Protein AF-A0A939DTX2-F1 (afdb_monomer_lite)

Radius of gyration: 27.86 Å; chains: 1; bounding box: 53×30×78 Å

Structure (mmCIF, N/CA/C/O backbone):
data_AF-A0A939DTX2-F1
#
_entry.id   AF-A0A939DTX2-F1
#
loop_
_atom_site.group_PDB
_atom_site.id
_atom_site.type_symbol
_atom_site.label_atom_id
_atom_site.label_alt_id
_atom_site.label_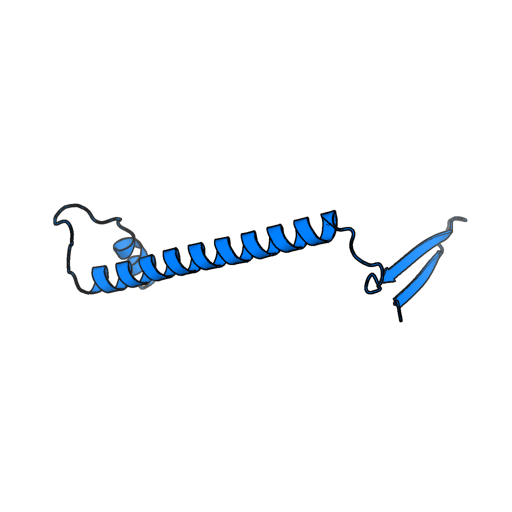comp_id
_atom_site.label_asym_id
_atom_site.label_entity_id
_atom_site.label_seq_id
_atom_site.pdbx_PDB_ins_code
_atom_site.Cartn_x
_atom_site.Cartn_y
_atom_site.Cartn_z
_atom_site.occupancy
_atom_site.B_iso_or_equiv
_atom_site.auth_seq_id
_atom_site.auth_comp_id
_atom_site.auth_asym_id
_atom_site.auth_atom_id
_atom_site.pdbx_PDB_model_num
ATOM 1 N N . HIS A 1 1 ? 7.830 -19.324 -25.420 1.00 55.53 1 HIS A N 1
ATOM 2 C CA . HIS A 1 1 ? 8.227 -18.432 -26.524 1.00 55.53 1 HIS A CA 1
ATOM 3 C C . HIS A 1 1 ? 7.687 -17.036 -26.260 1.00 55.53 1 HIS A C 1
ATOM 5 O O . HIS A 1 1 ? 6.663 -16.935 -25.598 1.00 55.53 1 HIS A O 1
ATOM 11 N N . ALA A 1 2 ? 8.409 -15.987 -26.661 1.00 70.19 2 ALA A N 1
ATOM 12 C CA . ALA A 1 2 ? 7.890 -14.622 -26.612 1.00 70.19 2 ALA A CA 1
ATOM 13 C C . ALA A 1 2 ? 6.873 -14.457 -27.749 1.00 70.19 2 ALA A C 1
ATOM 15 O O . ALA A 1 2 ? 7.123 -14.927 -28.857 1.00 70.19 2 ALA A O 1
ATOM 16 N N . VAL A 1 3 ? 5.724 -13.860 -27.458 1.00 77.50 3 VAL A N 1
ATOM 17 C CA . VAL A 1 3 ? 4.754 -13.429 -28.462 1.00 77.50 3 VAL A CA 1
ATOM 18 C C . VAL A 1 3 ? 5.380 -12.251 -29.201 1.00 77.50 3 VAL A C 1
ATOM 20 O O . VAL A 1 3 ? 5.730 -11.251 -28.577 1.00 77.50 3 VAL A O 1
ATOM 23 N N . ASP A 1 4 ? 5.555 -12.395 -30.510 1.00 82.69 4 ASP A N 1
ATOM 24 C CA . ASP A 1 4 ? 6.049 -11.350 -31.405 1.00 82.69 4 ASP A CA 1
ATOM 25 C C . ASP A 1 4 ? 4.991 -11.126 -32.484 1.00 82.69 4 ASP A C 1
ATOM 27 O O . ASP A 1 4 ? 4.836 -11.937 -33.398 1.00 82.69 4 ASP A O 1
ATOM 31 N N . ILE A 1 5 ? 4.203 -10.064 -32.324 1.00 81.81 5 ILE A N 1
ATOM 32 C CA . ILE A 1 5 ? 3.197 -9.657 -33.303 1.00 81.81 5 ILE A CA 1
ATOM 33 C C . ILE A 1 5 ? 3.743 -8.434 -34.021 1.00 81.81 5 ILE A C 1
ATOM 35 O O . ILE A 1 5 ? 3.943 -7.375 -33.425 1.00 81.81 5 ILE A O 1
ATOM 39 N N . ARG A 1 6 ? 3.965 -8.585 -35.323 1.00 83.31 6 ARG A N 1
ATOM 40 C CA . ARG A 1 6 ? 4.431 -7.512 -36.198 1.00 83.31 6 ARG A CA 1
ATOM 41 C C . ARG A 1 6 ? 3.317 -7.185 -37.171 1.00 83.31 6 ARG A C 1
ATOM 43 O O . ARG A 1 6 ? 2.983 -8.006 -38.020 1.00 83.31 6 ARG A O 1
ATOM 50 N N . THR A 1 7 ? 2.764 -5.988 -37.048 1.00 80.00 7 THR A N 1
ATOM 51 C CA . THR A 1 7 ? 1.713 -5.495 -37.934 1.00 80.00 7 THR A CA 1
ATOM 52 C C . THR A 1 7 ? 2.213 -4.259 -38.654 1.00 80.00 7 THR A C 1
ATOM 54 O O . THR A 1 7 ? 2.701 -3.310 -38.043 1.00 80.00 7 THR A O 1
ATOM 57 N N . THR A 1 8 ? 2.055 -4.248 -39.970 1.00 79.62 8 THR A N 1
ATOM 58 C CA . THR A 1 8 ? 2.258 -3.053 -40.784 1.00 79.62 8 THR A CA 1
ATOM 59 C C . THR A 1 8 ? 0.888 -2.520 -41.165 1.00 79.62 8 THR A C 1
ATOM 61 O O . THR A 1 8 ? 0.146 -3.201 -41.869 1.00 79.62 8 THR A O 1
ATOM 64 N N . LEU A 1 9 ? 0.544 -1.321 -40.697 1.00 78.88 9 LEU A N 1
ATOM 65 C CA . LEU A 1 9 ? -0.704 -0.661 -41.074 1.00 78.88 9 LEU A CA 1
ATOM 66 C C . LEU A 1 9 ? -0.431 0.285 -42.252 1.00 78.88 9 LEU A C 1
ATOM 68 O O . LEU A 1 9 ? 0.265 1.294 -42.079 1.00 78.88 9 LEU A O 1
ATOM 72 N N . PRO A 1 10 ? -0.927 -0.030 -43.463 1.00 74.31 10 PRO A N 1
ATOM 73 C CA . PRO A 1 10 ? -0.941 0.931 -44.552 1.00 74.31 10 PRO A CA 1
ATOM 74 C C . PRO A 1 10 ? -2.025 1.976 -44.274 1.00 74.31 10 PRO A C 1
ATOM 76 O O . PRO A 1 10 ? -3.174 1.627 -44.009 1.00 74.31 10 PRO A O 1
ATOM 79 N N . VAL A 1 11 ? -1.671 3.258 -44.341 1.00 72.38 11 VAL A N 1
ATOM 80 C CA . VAL A 1 11 ? -2.657 4.337 -44.221 1.00 72.38 11 VAL A CA 1
ATOM 81 C C . VAL A 1 11 ? -3.356 4.497 -45.573 1.00 72.38 11 VAL A C 1
ATOM 83 O O . VAL A 1 11 ? -2.671 4.737 -46.574 1.00 72.38 11 VAL A O 1
ATOM 86 N N . PRO A 1 12 ? -4.693 4.366 -45.654 1.00 66.44 12 PRO A N 1
ATOM 87 C CA . PRO A 1 12 ? -5.412 4.626 -46.893 1.00 66.44 12 PRO A CA 1
ATOM 88 C C . PRO A 1 12 ? -5.126 6.060 -47.359 1.00 66.44 12 PRO A C 1
ATOM 90 O O . PRO A 1 12 ? -5.157 6.987 -46.555 1.00 66.44 12 PRO A O 1
ATOM 93 N N . PHE A 1 13 ? -4.840 6.242 -48.651 1.00 70.94 13 PHE A N 1
ATOM 94 C CA . PHE A 1 13 ? -4.582 7.547 -49.287 1.00 70.94 13 PHE A CA 1
ATOM 95 C C . PHE A 1 13 ? -3.267 8.261 -48.915 1.00 70.94 13 PHE A C 1
ATOM 97 O O . PHE A 1 13 ? -3.101 9.438 -49.225 1.00 70.94 13 PHE A O 1
ATOM 104 N N . THR A 1 14 ? -2.288 7.586 -48.304 1.00 69.62 14 THR A N 1
ATOM 105 C CA . THR A 1 14 ? -0.947 8.155 -48.058 1.00 69.62 14 THR A CA 1
ATOM 106 C C . THR A 1 14 ? 0.145 7.103 -48.272 1.00 69.62 14 THR A C 1
ATOM 108 O O . THR A 1 14 ? -0.054 5.917 -48.040 1.00 69.62 14 THR A O 1
ATOM 111 N N . ARG A 1 15 ? 1.338 7.513 -48.732 1.00 76.25 15 ARG A N 1
ATOM 112 C CA . ARG A 1 15 ? 2.458 6.596 -49.057 1.00 76.25 15 ARG A CA 1
ATOM 113 C C . ARG A 1 15 ? 3.189 6.038 -47.821 1.00 76.25 15 ARG A C 1
ATOM 115 O O . ARG A 1 15 ? 4.188 5.336 -47.957 1.00 76.25 15 ARG A O 1
ATOM 122 N N . TRP A 1 16 ? 2.723 6.384 -46.625 1.00 68.38 16 TRP A N 1
ATOM 123 C CA . TRP A 1 16 ? 3.383 6.109 -45.356 1.00 68.38 16 TRP A CA 1
ATOM 124 C C . TRP A 1 16 ? 2.899 4.768 -44.807 1.00 68.38 16 TRP A C 1
ATOM 126 O O . TRP A 1 16 ? 1.711 4.444 -44.856 1.00 68.38 16 TRP A O 1
ATOM 136 N N . ARG A 1 17 ? 3.837 3.973 -44.294 1.00 74.81 17 ARG A N 1
ATOM 137 C CA . ARG A 1 17 ? 3.566 2.670 -43.683 1.00 74.81 17 ARG A CA 1
ATOM 138 C C . ARG A 1 17 ? 4.075 2.706 -42.254 1.00 74.81 17 ARG A C 1
ATOM 140 O O . ARG A 1 17 ? 5.274 2.878 -42.044 1.00 74.81 17 ARG A O 1
ATOM 147 N N . TYR A 1 18 ? 3.174 2.544 -41.295 1.00 77.62 18 TYR A N 1
ATOM 148 C CA . TYR A 1 18 ? 3.541 2.489 -39.885 1.00 77.62 18 TYR A CA 1
ATOM 149 C C . TYR A 1 18 ? 3.752 1.035 -39.471 1.00 77.62 18 TYR A C 1
ATOM 151 O O . TYR A 1 18 ? 2.930 0.165 -39.763 1.00 77.62 18 TYR A O 1
ATOM 159 N N . TYR A 1 19 ? 4.874 0.779 -38.803 1.00 82.75 19 TYR A N 1
ATOM 160 C CA . TYR A 1 19 ? 5.216 -0.528 -38.256 1.00 82.75 19 TYR A CA 1
ATOM 161 C C . TYR A 1 19 ? 4.895 -0.548 -36.766 1.00 82.75 19 TYR A C 1
ATOM 163 O O . TYR A 1 19 ? 5.458 0.225 -35.994 1.00 82.75 19 TYR A O 1
ATOM 171 N N . LEU A 1 20 ? 3.997 -1.445 -36.372 1.00 77.06 20 LEU A N 1
ATOM 172 C CA . LEU A 1 20 ? 3.673 -1.738 -34.985 1.00 77.06 20 LEU A CA 1
ATOM 173 C C . LEU A 1 20 ? 4.268 -3.098 -34.629 1.00 77.06 20 LEU A C 1
ATOM 175 O O . LEU A 1 20 ? 3.987 -4.104 -35.280 1.00 77.06 20 LEU A O 1
ATOM 179 N N . VAL A 1 21 ? 5.109 -3.117 -33.599 1.00 83.12 21 VAL A N 1
ATOM 180 C CA . VAL A 1 21 ? 5.752 -4.332 -33.098 1.00 83.12 21 VAL A CA 1
ATOM 181 C C . VAL A 1 21 ? 5.350 -4.505 -31.642 1.00 83.12 21 VAL A C 1
ATOM 183 O O . VAL A 1 21 ? 5.688 -3.680 -30.795 1.00 83.12 21 VAL A O 1
ATOM 186 N N . PHE A 1 22 ? 4.609 -5.571 -31.362 1.00 81.69 22 PHE A N 1
ATOM 187 C CA . PHE A 1 22 ? 4.198 -5.954 -30.023 1.00 81.69 22 PHE A CA 1
ATOM 188 C C . PHE A 1 22 ? 5.004 -7.175 -29.590 1.00 81.69 22 PHE A C 1
ATOM 190 O O . PHE A 1 22 ? 4.817 -8.280 -30.101 1.00 81.69 22 PHE A O 1
ATOM 197 N N . LEU A 1 23 ? 5.915 -6.952 -28.644 1.00 83.69 23 LEU A N 1
ATOM 198 C CA . LEU A 1 23 ? 6.733 -7.992 -28.034 1.00 83.69 23 LEU A CA 1
ATOM 199 C C . LEU A 1 23 ? 6.223 -8.245 -26.622 1.00 83.69 23 LEU A C 1
ATOM 201 O O . LEU A 1 23 ? 6.298 -7.366 -25.765 1.00 83.69 23 LEU A O 1
ATOM 205 N N . MET A 1 24 ? 5.746 -9.457 -26.361 1.00 76.25 24 MET A N 1
ATOM 206 C CA . MET A 1 24 ? 5.352 -9.884 -25.024 1.00 76.25 24 MET A CA 1
ATOM 207 C C . MET A 1 24 ? 6.073 -11.176 -24.665 1.00 76.25 24 MET A C 1
ATOM 209 O O . MET A 1 24 ? 5.854 -12.235 -25.245 1.00 76.25 24 MET A O 1
ATOM 213 N N . GLY A 1 25 ? 6.963 -11.105 -23.684 1.00 76.94 25 GLY A N 1
ATOM 214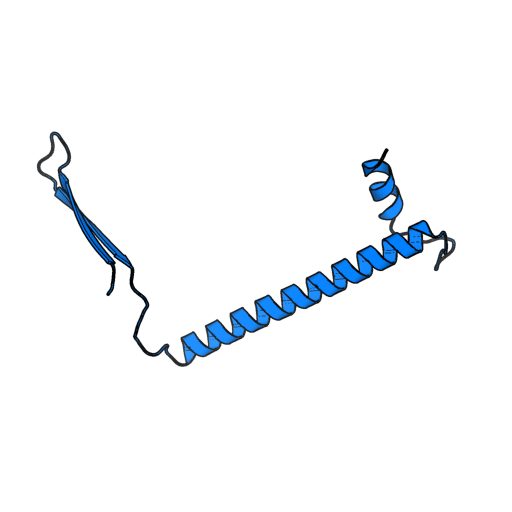 C CA . GLY A 1 25 ? 7.730 -12.254 -23.230 1.00 76.94 25 GLY A CA 1
ATOM 215 C C . GLY A 1 25 ? 8.143 -12.094 -21.779 1.00 76.94 25 GLY A C 1
ATOM 216 O O . GLY A 1 25 ? 8.375 -10.986 -21.303 1.00 76.94 25 GLY A O 1
ATOM 217 N N . LYS A 1 26 ? 8.256 -13.219 -21.068 1.00 71.94 26 LYS A N 1
ATOM 218 C CA . LYS A 1 26 ? 8.863 -13.235 -19.737 1.00 71.94 26 LYS A CA 1
ATOM 219 C C . LYS A 1 26 ? 10.334 -12.852 -19.888 1.00 71.94 26 LYS A C 1
ATOM 221 O O . LYS A 1 26 ? 11.065 -13.542 -20.602 1.00 71.94 26 LYS A O 1
ATOM 226 N N . ASN A 1 27 ? 10.757 -11.773 -19.230 1.00 70.88 27 ASN A N 1
ATOM 227 C CA . ASN A 1 27 ? 12.160 -11.380 -19.195 1.00 70.88 27 ASN A CA 1
ATOM 228 C C . ASN A 1 27 ? 12.965 -12.537 -18.571 1.00 70.88 27 ASN A C 1
ATOM 230 O O . ASN A 1 27 ? 12.729 -12.911 -17.425 1.00 70.88 27 ASN A O 1
ATOM 234 N N . ARG A 1 28 ? 13.829 -13.180 -19.367 1.00 67.81 28 ARG A N 1
ATOM 235 C CA . ARG A 1 28 ? 14.669 -14.319 -18.942 1.00 67.81 28 ARG A CA 1
ATOM 236 C C . ARG A 1 28 ? 16.053 -13.883 -18.463 1.00 67.81 28 ARG A C 1
ATOM 238 O O . ARG A 1 28 ? 16.870 -14.738 -18.143 1.00 67.81 28 ARG A O 1
ATOM 245 N N . ARG A 1 29 ? 16.330 -12.577 -18.463 1.00 69.00 29 ARG A N 1
ATOM 246 C CA . ARG A 1 29 ? 17.554 -12.035 -17.875 1.00 69.00 29 ARG A CA 1
ATOM 247 C C . ARG A 1 29 ? 17.486 -12.219 -16.367 1.00 69.00 29 ARG A C 1
ATOM 249 O O . ARG A 1 29 ? 16.425 -12.021 -15.774 1.00 69.00 29 ARG A O 1
ATOM 256 N N . GLU A 1 30 ? 18.607 -12.592 -15.763 1.00 69.69 30 GLU A N 1
ATOM 257 C CA . GLU A 1 30 ? 18.728 -12.465 -14.319 1.00 69.69 30 GLU A CA 1
ATOM 258 C C . GLU A 1 30 ? 18.533 -10.992 -13.962 1.00 69.69 30 GLU A C 1
ATOM 260 O O . GLU A 1 30 ? 19.172 -10.114 -14.545 1.00 69.69 30 GLU A O 1
ATOM 265 N N . LEU A 1 31 ? 17.573 -10.729 -13.074 1.00 72.12 31 LEU A N 1
ATOM 266 C CA . LEU A 1 31 ? 17.315 -9.390 -12.557 1.00 72.12 31 LEU A CA 1
ATOM 267 C C . LEU A 1 31 ? 18.615 -8.841 -11.975 1.00 72.12 31 LEU A C 1
ATOM 269 O O . LEU A 1 31 ? 19.324 -9.560 -11.262 1.00 72.12 31 LEU A O 1
ATOM 273 N N . SER A 1 32 ? 18.912 -7.573 -12.241 1.00 81.12 32 SER A N 1
ATOM 274 C CA . SER A 1 32 ? 20.019 -6.911 -11.556 1.00 81.12 32 SER A CA 1
ATOM 275 C C . SER A 1 32 ? 19.776 -6.964 -10.046 1.00 81.12 32 SER A C 1
ATOM 277 O O . SER A 1 32 ? 18.631 -6.889 -9.596 1.00 81.12 32 SER A O 1
ATOM 279 N N . GLU A 1 33 ? 20.835 -7.035 -9.241 1.00 80.69 33 GLU A N 1
ATOM 280 C CA . GLU A 1 33 ? 20.725 -7.022 -7.774 1.00 80.69 33 GLU A CA 1
ATOM 281 C C . GLU A 1 33 ? 19.887 -5.833 -7.264 1.00 80.69 33 GLU A C 1
ATOM 283 O O . GLU A 1 33 ? 19.122 -5.961 -6.310 1.00 80.69 33 GLU A O 1
ATOM 288 N N . ARG A 1 34 ? 19.930 -4.694 -7.973 1.00 84.56 34 ARG A N 1
ATOM 289 C CA . ARG A 1 34 ? 19.072 -3.530 -7.695 1.00 84.56 34 ARG A CA 1
ATOM 290 C C . ARG A 1 34 ? 17.593 -3.794 -7.977 1.00 84.56 34 ARG A C 1
ATOM 292 O O . ARG A 1 34 ? 16.749 -3.409 -7.179 1.00 84.56 34 ARG A O 1
ATOM 299 N N . GLU A 1 35 ? 17.268 -4.446 -9.090 1.00 85.75 35 GLU A N 1
ATOM 300 C CA . GLU A 1 35 ? 15.883 -4.774 -9.452 1.00 85.75 35 GLU A CA 1
ATOM 301 C C . GLU A 1 35 ? 15.292 -5.804 -8.483 1.00 85.75 35 GLU A C 1
ATOM 303 O O . GLU A 1 35 ? 14.140 -5.665 -8.069 1.00 85.75 35 GLU A O 1
ATOM 308 N N . LYS A 1 36 ? 16.094 -6.789 -8.052 1.00 86.94 36 LYS A N 1
ATOM 309 C CA . LYS A 1 36 ? 15.707 -7.741 -6.999 1.00 86.94 36 LYS A CA 1
ATOM 310 C C . LYS A 1 36 ? 15.424 -7.021 -5.680 1.00 86.94 36 LYS A C 1
ATOM 312 O O . LYS A 1 36 ? 14.378 -7.255 -5.079 1.00 86.94 36 LYS A O 1
ATOM 317 N N . ALA A 1 37 ? 16.308 -6.113 -5.261 1.00 89.94 37 ALA A N 1
ATOM 318 C CA . ALA A 1 37 ? 16.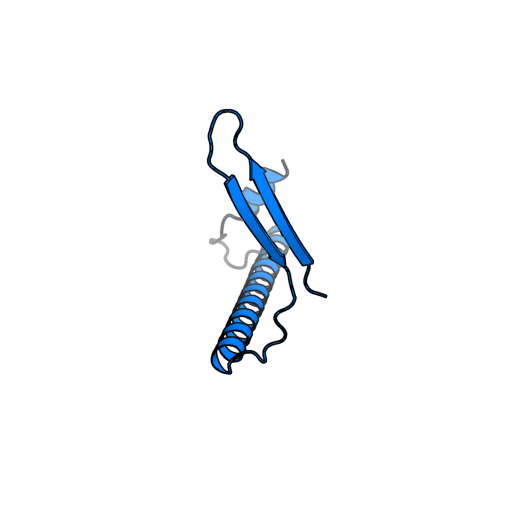130 -5.338 -4.035 1.00 89.94 37 ALA A CA 1
ATOM 319 C C . ALA A 1 37 ? 14.877 -4.449 -4.085 1.00 89.94 37 ALA A C 1
ATOM 321 O O . ALA A 1 37 ? 14.089 -4.449 -3.142 1.00 89.94 37 ALA A O 1
ATOM 322 N N . VAL A 1 38 ? 14.643 -3.744 -5.197 1.00 93.00 38 VAL A N 1
ATOM 323 C CA . VAL A 1 38 ? 13.441 -2.911 -5.382 1.00 93.00 38 VAL A CA 1
ATOM 324 C C . VAL A 1 38 ? 12.174 -3.766 -5.384 1.00 93.00 38 VAL A C 1
ATOM 326 O O . VAL A 1 38 ? 11.195 -3.403 -4.738 1.00 93.00 38 VAL A O 1
ATOM 329 N N . SER A 1 39 ? 12.188 -4.920 -6.054 1.00 90.25 39 SER A N 1
ATOM 330 C CA . SER A 1 39 ? 11.050 -5.845 -6.062 1.00 90.25 39 SER A CA 1
ATOM 331 C C . SER A 1 39 ? 10.749 -6.402 -4.666 1.00 90.25 39 SER A C 1
ATOM 333 O O . SER A 1 39 ? 9.583 -6.455 -4.264 1.00 90.25 39 SER A O 1
ATOM 335 N N . ALA A 1 40 ? 11.783 -6.757 -3.898 1.00 92.19 40 ALA A N 1
ATOM 336 C CA . ALA A 1 40 ? 11.639 -7.218 -2.521 1.00 92.19 40 ALA A CA 1
ATOM 337 C C . ALA A 1 40 ? 11.096 -6.111 -1.603 1.00 92.19 40 ALA A C 1
ATOM 339 O O . ALA A 1 40 ? 10.156 -6.354 -0.849 1.00 92.19 40 ALA A O 1
ATOM 340 N N . LEU A 1 41 ? 11.623 -4.887 -1.714 1.00 95.81 41 LEU A N 1
ATOM 341 C CA . LEU A 1 41 ? 11.147 -3.723 -0.959 1.00 95.81 41 LEU A CA 1
ATOM 342 C C . LEU A 1 41 ? 9.691 -3.387 -1.283 1.00 95.81 41 LEU A C 1
ATOM 344 O O . LEU A 1 41 ? 8.898 -3.183 -0.369 1.00 95.81 41 LEU A O 1
ATOM 348 N N . ALA A 1 42 ? 9.320 -3.372 -2.565 1.00 95.94 42 ALA A N 1
ATOM 349 C CA . ALA A 1 42 ? 7.945 -3.118 -2.983 1.00 95.94 42 ALA A CA 1
ATOM 350 C C . ALA A 1 42 ? 6.991 -4.195 -2.446 1.00 95.94 42 ALA A C 1
ATOM 352 O O . ALA A 1 42 ? 5.925 -3.874 -1.924 1.00 95.94 42 ALA A O 1
ATOM 353 N N . SER A 1 43 ? 7.395 -5.466 -2.508 1.00 94.81 43 SER A N 1
ATOM 354 C CA . SER A 1 43 ? 6.600 -6.578 -1.975 1.00 94.81 43 SER A CA 1
ATOM 355 C C . SER A 1 43 ? 6.440 -6.482 -0.455 1.00 94.81 43 SER A C 1
ATOM 357 O O . SER A 1 43 ? 5.335 -6.649 0.059 1.00 94.81 43 SER A O 1
ATOM 359 N N . ALA A 1 44 ? 7.515 -6.156 0.267 1.00 96.69 44 ALA A N 1
ATOM 360 C CA . ALA A 1 44 ? 7.478 -5.953 1.712 1.00 96.69 44 ALA A CA 1
ATOM 361 C C . ALA A 1 44 ? 6.593 -4.760 2.104 1.00 96.69 44 ALA A C 1
ATOM 363 O O . ALA A 1 44 ? 5.821 -4.864 3.055 1.00 96.69 44 ALA A O 1
ATOM 364 N N . ALA A 1 45 ? 6.660 -3.655 1.355 1.00 97.44 45 ALA A N 1
ATOM 365 C CA . ALA A 1 45 ? 5.828 -2.474 1.573 1.00 97.44 45 ALA A CA 1
ATOM 366 C C . ALA A 1 45 ? 4.338 -2.751 1.311 1.00 97.44 45 ALA A C 1
ATOM 368 O O . ALA A 1 45 ? 3.482 -2.304 2.069 1.00 97.44 45 ALA A O 1
ATOM 369 N N . LEU A 1 46 ? 4.015 -3.516 0.265 1.00 97.69 46 LEU A N 1
ATOM 370 C CA . LEU A 1 46 ? 2.636 -3.923 -0.009 1.00 97.69 46 LEU A CA 1
ATOM 371 C C . LEU A 1 46 ? 2.098 -4.849 1.083 1.00 97.69 46 LEU A C 1
ATOM 373 O O . LEU A 1 46 ? 0.973 -4.662 1.545 1.00 97.69 46 LEU A O 1
ATOM 377 N N . LEU A 1 47 ? 2.903 -5.817 1.527 1.00 97.75 47 LEU A N 1
ATOM 378 C CA . LEU A 1 47 ? 2.510 -6.731 2.594 1.00 97.75 47 LEU A CA 1
ATOM 379 C C . LEU A 1 47 ? 2.315 -5.993 3.924 1.00 97.75 47 LEU A C 1
ATOM 381 O O . LEU A 1 47 ? 1.332 -6.237 4.619 1.00 97.75 47 LEU A O 1
ATOM 385 N N . SER A 1 48 ? 3.214 -5.070 4.273 1.00 97.56 48 SER A N 1
ATOM 386 C CA . SER A 1 48 ? 3.087 -4.286 5.502 1.00 97.56 48 SER A CA 1
ATOM 387 C C . SER A 1 48 ? 1.863 -3.371 5.464 1.00 97.56 48 SER A C 1
ATOM 389 O O . SER A 1 48 ? 1.098 -3.348 6.428 1.00 97.56 48 SER A O 1
ATOM 391 N N . ALA A 1 49 ? 1.614 -2.692 4.340 1.00 97.62 49 ALA A N 1
ATOM 392 C CA . ALA A 1 49 ? 0.415 -1.880 4.148 1.00 97.62 49 ALA A CA 1
ATOM 393 C C . ALA A 1 49 ? -0.864 -2.722 4.264 1.00 97.62 49 ALA A C 1
ATOM 395 O O . ALA A 1 49 ? -1.817 -2.304 4.921 1.00 97.62 49 ALA A O 1
ATOM 396 N N . PHE A 1 50 ? -0.867 -3.928 3.691 1.00 97.88 50 PHE A N 1
ATOM 397 C CA . PHE A 1 50 ? -1.988 -4.859 3.800 1.00 97.88 50 PHE A CA 1
ATOM 398 C C . PHE A 1 50 ? -2.243 -5.284 5.251 1.00 97.88 50 PHE A C 1
ATOM 400 O O . PHE A 1 50 ? -3.383 -5.240 5.707 1.00 97.88 50 PHE A O 1
ATOM 407 N N . ILE A 1 51 ? -1.195 -5.620 6.011 1.00 97.94 51 ILE A N 1
ATOM 408 C CA . ILE A 1 51 ? -1.326 -5.980 7.431 1.00 97.94 51 ILE A CA 1
ATOM 409 C C . ILE A 1 51 ? -1.887 -4.807 8.240 1.00 97.94 51 ILE A C 1
ATOM 411 O O . ILE A 1 51 ? -2.831 -4.996 9.004 1.00 97.94 51 ILE A O 1
ATOM 415 N N . VAL A 1 52 ? -1.350 -3.596 8.059 1.00 97.56 52 VAL A N 1
ATOM 416 C CA . VAL A 1 52 ? -1.846 -2.394 8.751 1.00 97.56 52 VAL A CA 1
ATOM 417 C C . VAL A 1 52 ? -3.315 -2.151 8.420 1.00 97.56 52 VAL A C 1
ATOM 419 O O . VAL A 1 52 ? -4.116 -1.915 9.323 1.00 97.56 52 VAL A O 1
ATOM 422 N N . PHE A 1 53 ? -3.689 -2.269 7.147 1.00 97.19 53 PHE A N 1
ATOM 423 C CA . PHE A 1 53 ? -5.076 -2.149 6.719 1.00 97.19 53 PHE A CA 1
ATOM 424 C C . PHE A 1 53 ? -5.974 -3.192 7.397 1.00 97.19 53 PHE A C 1
ATOM 426 O O . PHE A 1 53 ? -7.001 -2.826 7.966 1.00 97.19 53 PHE A O 1
ATOM 433 N N . CYS A 1 54 ? -5.574 -4.467 7.419 1.00 97.69 54 CYS A N 1
ATOM 434 C CA . CYS A 1 54 ? -6.319 -5.527 8.098 1.00 97.69 54 CYS A CA 1
ATOM 435 C C . CYS A 1 54 ? -6.469 -5.270 9.601 1.00 97.69 54 CYS A C 1
ATOM 437 O O . CYS A 1 54 ? -7.549 -5.488 10.147 1.00 97.69 54 CYS A O 1
ATOM 439 N N . VAL A 1 55 ? -5.419 -4.785 10.270 1.00 96.38 55 VAL A N 1
ATOM 440 C CA . VAL A 1 55 ? -5.467 -4.439 11.698 1.00 96.38 55 VAL A CA 1
ATOM 441 C C . VAL A 1 55 ? -6.437 -3.286 11.942 1.00 96.38 55 VAL A C 1
ATOM 443 O O . VAL A 1 55 ? -7.285 -3.389 12.823 1.00 96.38 55 VAL A O 1
ATOM 446 N N . LEU A 1 56 ? -6.363 -2.213 11.151 1.00 94.06 56 LEU A N 1
ATOM 447 C CA . LEU A 1 56 ? -7.272 -1.070 11.274 1.00 94.06 56 LEU A CA 1
ATOM 448 C C . LEU A 1 56 ? -8.728 -1.474 11.032 1.00 94.06 56 LEU A C 1
ATOM 450 O O . LEU A 1 56 ? -9.609 -1.082 11.796 1.00 94.06 56 LEU A O 1
ATOM 454 N N . LEU A 1 57 ? -8.979 -2.292 10.010 1.00 93.50 57 LEU A N 1
ATOM 455 C CA . LEU A 1 57 ? -10.313 -2.799 9.697 1.00 93.50 57 LEU A CA 1
ATOM 456 C C . LEU A 1 57 ? -10.822 -3.714 10.822 1.00 93.50 57 LEU A C 1
ATOM 458 O O . LEU A 1 57 ? -11.951 -3.559 11.279 1.00 93.50 57 LEU A O 1
ATOM 462 N N . GLY A 1 58 ? -9.973 -4.605 11.338 1.00 92.56 58 GLY A N 1
ATOM 463 C CA . GLY A 1 58 ? -10.292 -5.454 12.485 1.00 92.56 58 GLY A CA 1
ATOM 464 C C . GLY A 1 58 ? -10.637 -4.643 13.736 1.00 92.56 58 GLY A C 1
ATOM 465 O O . GLY A 1 58 ? -11.655 -4.905 14.374 1.00 92.56 58 GLY A O 1
ATOM 466 N N . LEU A 1 59 ? -9.848 -3.611 14.052 1.00 89.88 59 LEU A N 1
ATOM 467 C CA . LEU A 1 59 ? -10.132 -2.689 15.155 1.00 89.88 59 LEU A CA 1
ATOM 468 C C . LEU A 1 59 ? -11.442 -1.927 14.942 1.00 89.88 59 LEU A C 1
ATOM 470 O O . LEU A 1 59 ? -12.202 -1.761 15.893 1.00 89.88 59 LEU A O 1
ATOM 474 N N . LEU A 1 60 ? -11.734 -1.501 13.713 1.00 86.81 60 LEU A N 1
ATOM 475 C CA . LEU A 1 60 ? -12.990 -0.836 13.374 1.00 86.81 60 LEU A CA 1
ATOM 476 C C . LEU A 1 60 ? -14.187 -1.773 13.575 1.00 86.81 60 LEU A C 1
ATOM 478 O O . LEU A 1 60 ? -15.173 -1.373 14.187 1.00 86.81 60 LEU A O 1
ATOM 482 N N . VAL A 1 61 ? -14.098 -3.028 13.130 1.00 86.94 61 VAL A N 1
ATOM 483 C CA . VAL A 1 61 ? -15.158 -4.029 13.337 1.00 86.94 61 VAL A CA 1
ATOM 484 C C . VAL A 1 61 ? -15.359 -4.308 14.824 1.00 86.94 61 VAL A C 1
ATOM 486 O O . VAL A 1 61 ? -16.491 -4.270 15.306 1.00 86.94 61 VAL A O 1
ATOM 489 N N . LEU A 1 62 ? -14.275 -4.526 15.573 1.00 85.62 62 LEU A N 1
ATOM 490 C CA . LEU A 1 62 ? -14.341 -4.708 17.025 1.00 85.62 62 LEU A CA 1
ATOM 491 C C . LEU A 1 62 ? -14.954 -3.485 17.717 1.00 85.62 62 LEU A C 1
ATOM 493 O O . LEU A 1 62 ? -15.779 -3.643 18.617 1.00 85.62 62 LEU A O 1
ATOM 497 N N . TYR A 1 63 ? -14.610 -2.274 17.272 1.00 8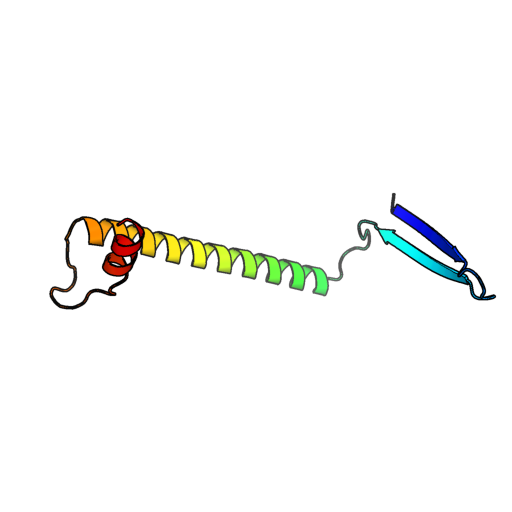3.56 63 TYR A N 1
ATOM 498 C CA . TYR A 1 63 ? -15.207 -1.035 17.761 1.00 83.56 63 TYR A CA 1
ATOM 499 C C . TYR A 1 63 ? -16.714 -0.979 17.486 1.00 83.56 63 TYR A C 1
ATOM 501 O O . TYR A 1 63 ? -17.475 -0.649 18.396 1.00 83.56 63 TYR A O 1
ATOM 509 N N . LEU A 1 64 ? -17.162 -1.331 16.277 1.00 78.75 64 LEU A N 1
ATOM 510 C CA . LEU A 1 64 ? -18.585 -1.346 15.926 1.00 78.75 64 LEU A CA 1
ATOM 511 C C . LEU A 1 64 ? -19.360 -2.375 16.755 1.00 78.75 64 LEU A C 1
ATOM 513 O O . LEU A 1 64 ? -20.397 -2.026 17.313 1.00 78.75 64 LEU A O 1
ATOM 517 N N . ILE A 1 65 ? -18.840 -3.599 16.914 1.00 78.94 65 ILE A N 1
ATOM 518 C CA . ILE A 1 65 ? -19.455 -4.636 17.764 1.00 78.94 65 ILE A CA 1
ATOM 519 C C . ILE A 1 65 ? -19.568 -4.137 19.206 1.00 78.94 65 ILE A C 1
ATOM 521 O O . ILE A 1 65 ? -20.635 -4.192 19.815 1.00 78.94 65 ILE A O 1
ATOM 525 N N . LYS A 1 66 ? -18.479 -3.589 19.746 1.00 76.12 66 LYS A N 1
ATOM 526 C CA . LYS A 1 66 ? -18.451 -3.023 21.096 1.00 76.12 66 LYS A CA 1
ATOM 527 C C . LYS A 1 66 ? -19.446 -1.867 21.249 1.00 76.12 66 LYS A C 1
ATOM 529 O O . LYS A 1 66 ? -20.132 -1.785 22.264 1.00 76.12 66 LYS A O 1
ATOM 534 N N . SER A 1 67 ? -19.556 -0.994 20.248 1.00 71.12 67 SER A N 1
ATOM 535 C CA . SER A 1 67 ? -20.503 0.126 20.237 1.00 71.12 67 SER A CA 1
ATOM 536 C C . SER A 1 67 ? -21.960 -0.333 20.095 1.00 71.12 67 SER A C 1
ATOM 538 O O . SER A 1 67 ? -22.854 0.321 20.629 1.00 71.12 67 SER A O 1
ATOM 540 N N . ALA A 1 68 ? -22.212 -1.453 19.413 1.00 69.50 68 ALA A N 1
ATOM 541 C CA . ALA A 1 68 ? -23.533 -2.070 19.318 1.00 69.50 68 ALA A CA 1
ATOM 542 C C . ALA A 1 68 ? -23.985 -2.676 20.657 1.00 69.50 68 ALA A C 1
ATOM 544 O O . ALA A 1 68 ? -25.163 -2.604 20.992 1.00 69.50 68 ALA A O 1
ATOM 545 N N . LEU A 1 69 ? -23.043 -3.204 21.450 1.00 70.06 69 LEU A N 1
ATOM 546 C CA . LEU A 1 69 ? -23.293 -3.768 22.784 1.00 70.06 69 LEU A CA 1
ATOM 547 C C . LEU A 1 69 ? -23.543 -2.706 23.873 1.00 70.06 69 LEU A C 1
ATOM 549 O O . LEU A 1 69 ? -23.795 -3.060 25.020 1.00 70.06 69 LEU A O 1
ATOM 553 N N . GLY A 1 70 ? -23.460 -1.412 23.544 1.00 65.00 70 GLY A N 1
ATOM 554 C CA . GLY A 1 70 ? -23.760 -0.318 24.477 1.00 65.00 70 GLY A CA 1
ATOM 555 C C . GLY A 1 70 ? -22.725 -0.106 25.590 1.00 65.00 70 GLY A C 1
ATOM 556 O O . GLY A 1 70 ? -22.931 0.730 26.464 1.00 65.00 70 GLY A O 1
ATOM 557 N N . ILE A 1 71 ? -21.597 -0.823 25.564 1.00 62.31 71 ILE A N 1
ATOM 558 C CA . ILE A 1 71 ? -20.504 -0.662 26.530 1.00 62.31 71 ILE A CA 1
ATOM 559 C C . ILE A 1 71 ? -19.717 0.597 26.140 1.00 62.31 71 ILE A C 1
ATOM 561 O O . ILE A 1 71 ? -18.877 0.562 25.238 1.00 62.31 71 ILE A O 1
ATOM 565 N N . ASN A 1 72 ? -19.971 1.735 26.787 1.00 57.91 72 ASN A N 1
ATOM 566 C CA . ASN A 1 72 ? -19.161 2.946 26.621 1.00 57.91 72 ASN A CA 1
ATOM 567 C C . ASN A 1 72 ? -17.853 2.801 27.419 1.00 57.91 72 ASN A C 1
ATOM 569 O O . ASN A 1 72 ? -17.867 2.415 28.577 1.00 57.91 72 ASN A O 1
ATOM 573 N N . LEU A 1 73 ? -16.701 3.045 26.774 1.00 55.62 73 LEU A N 1
ATOM 574 C CA . LEU A 1 73 ? -15.387 3.023 27.457 1.00 55.62 73 LEU A CA 1
ATOM 575 C C . LEU A 1 73 ? -15.066 4.409 28.045 1.00 55.62 73 LEU A C 1
ATOM 577 O O . LEU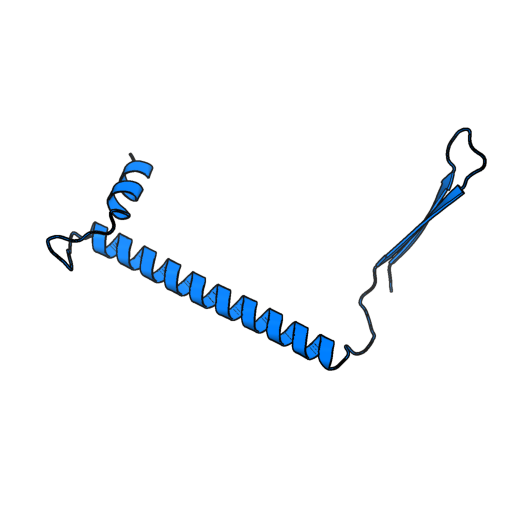 A 1 73 ? -14.254 4.533 28.950 1.00 55.62 73 LEU A O 1
ATOM 581 N N . PHE A 1 74 ? -15.736 5.437 27.522 1.00 55.09 74 PHE A N 1
ATOM 582 C CA . PHE A 1 74 ? -15.746 6.806 28.005 1.00 55.09 74 PHE A CA 1
ATOM 583 C C . PHE A 1 74 ? -17.196 7.278 27.952 1.00 55.09 74 PHE A C 1
ATOM 585 O O . PHE A 1 74 ? -17.789 7.286 26.874 1.00 55.09 74 PHE A O 1
ATOM 592 N N . ASP A 1 75 ? -17.765 7.669 29.090 1.00 54.81 75 ASP A N 1
ATOM 593 C CA . ASP A 1 75 ? -19.177 8.068 29.187 1.00 54.81 75 ASP A CA 1
ATOM 594 C C . ASP A 1 75 ? -19.529 9.308 28.346 1.00 54.81 75 ASP A C 1
ATOM 596 O O . ASP A 1 75 ? -20.692 9.532 28.038 1.00 54.81 75 ASP A O 1
ATOM 600 N N . ASN A 1 76 ? -18.528 10.088 27.920 1.00 54.50 76 ASN A N 1
ATOM 601 C CA . ASN A 1 76 ? -18.716 11.354 27.202 1.00 54.50 76 ASN A CA 1
ATOM 602 C C . ASN A 1 76 ? -17.943 11.459 25.874 1.00 54.50 76 ASN A C 1
ATOM 604 O O . ASN A 1 76 ? -17.871 12.546 25.303 1.00 54.50 76 ASN A O 1
ATOM 608 N N . PHE A 1 77 ? -17.343 10.375 25.365 1.00 55.31 77 PHE A N 1
ATOM 609 C CA . PHE A 1 77 ? -16.600 10.433 24.100 1.00 55.31 77 PHE A CA 1
ATOM 610 C C . PHE A 1 77 ? -16.876 9.212 23.222 1.00 55.31 77 PHE A C 1
ATOM 612 O O . PHE A 1 77 ? -16.394 8.106 23.474 1.00 55.31 77 PHE A O 1
ATOM 619 N N . SER A 1 78 ? -17.650 9.429 22.159 1.00 59.81 78 SER A N 1
ATOM 620 C CA . SER A 1 78 ? -17.860 8.455 21.090 1.00 59.81 78 SER A CA 1
ATOM 621 C C . SER A 1 78 ? -17.416 9.072 19.765 1.00 59.81 78 SER A C 1
ATOM 623 O O . SER A 1 78 ? -17.673 10.242 19.504 1.00 59.81 78 SER A O 1
ATOM 625 N N . LEU A 1 79 ? -16.742 8.290 18.920 1.00 62.97 79 LEU A N 1
ATOM 626 C CA . LEU A 1 79 ? -16.226 8.735 17.620 1.00 62.97 79 LEU A CA 1
ATOM 627 C C . LEU A 1 79 ? -17.339 9.023 16.587 1.00 62.97 79 LEU A C 1
ATOM 629 O O . LEU A 1 79 ? -17.030 9.378 15.457 1.00 62.97 79 LEU A O 1
ATOM 633 N N . GLY A 1 80 ? -18.623 8.820 16.916 1.00 67.00 80 GLY A N 1
ATOM 634 C CA . GLY A 1 80 ? -19.758 9.051 16.004 1.00 67.00 80 GLY A CA 1
ATOM 635 C C . GLY A 1 80 ? -19.873 8.069 14.824 1.00 67.00 80 GLY A C 1
ATOM 636 O O . GLY A 1 80 ? -20.857 8.090 14.089 1.00 67.00 80 GLY A O 1
ATOM 637 N N . ILE A 1 81 ? -18.915 7.153 14.656 1.00 70.81 81 ILE A N 1
ATOM 638 C CA . ILE A 1 81 ? -18.884 6.186 13.544 1.00 70.81 81 ILE A CA 1
ATOM 639 C C . ILE A 1 81 ? -20.097 5.239 13.598 1.00 70.81 81 ILE A C 1
ATOM 641 O O . ILE A 1 81 ? -20.674 4.910 12.569 1.00 70.81 81 ILE A O 1
ATOM 645 N N . TRP A 1 82 ? -20.535 4.834 14.795 1.00 69.56 82 TRP A N 1
ATOM 646 C CA . TRP A 1 82 ? -21.700 3.954 14.963 1.00 69.56 82 TRP A CA 1
ATOM 647 C C . TRP A 1 82 ? -23.032 4.629 14.616 1.00 69.56 82 TRP A C 1
ATOM 649 O O . TRP A 1 82 ? -23.923 3.975 14.081 1.00 69.56 82 TRP A O 1
ATOM 659 N N . SER A 1 83 ? -23.190 5.926 14.902 1.00 67.88 83 SER A N 1
ATOM 660 C CA . SER A 1 83 ? -24.402 6.658 14.514 1.00 67.88 83 SER A CA 1
ATOM 661 C C . SER A 1 83 ? -24.510 6.804 13.001 1.00 67.88 83 SER A C 1
ATOM 663 O O . SER A 1 83 ? -25.589 6.586 12.463 1.00 67.88 83 SER A O 1
ATOM 665 N N . GLU A 1 84 ? -23.404 7.102 12.313 1.00 73.19 84 GLU A N 1
ATOM 666 C CA . GLU A 1 84 ? -23.385 7.146 10.845 1.00 73.19 84 GLU A CA 1
ATOM 667 C C . GLU A 1 84 ? -23.578 5.754 10.232 1.00 73.19 84 GLU A C 1
ATOM 669 O O . GLU A 1 84 ? -24.323 5.605 9.271 1.00 73.19 84 GLU A O 1
ATOM 674 N N . PHE A 1 85 ? -22.998 4.710 10.831 1.00 74.44 85 PHE A N 1
ATOM 675 C CA . PHE A 1 85 ? -23.247 3.334 10.405 1.00 74.44 85 PHE A CA 1
ATOM 676 C C . PHE A 1 85 ? -24.728 2.962 10.523 1.00 74.44 85 PHE A C 1
ATOM 678 O O . PHE A 1 85 ? -25.290 2.436 9.572 1.00 74.44 85 PHE A O 1
ATOM 685 N N . LYS A 1 86 ? -25.390 3.269 11.647 1.00 71.00 86 LYS A N 1
ATOM 686 C CA . LYS A 1 86 ? -26.823 2.973 11.813 1.00 71.00 86 LYS A CA 1
ATOM 687 C C . LYS A 1 86 ? -27.705 3.697 10.795 1.00 71.00 86 LYS A C 1
ATOM 689 O O . LYS A 1 86 ? -28.609 3.064 10.269 1.00 71.00 86 LYS A O 1
ATOM 694 N N . LYS A 1 87 ? -27.397 4.954 10.448 1.00 77.31 87 LYS A N 1
ATOM 695 C CA . LYS A 1 87 ? -28.109 5.697 9.389 1.00 77.31 87 LYS A CA 1
ATOM 696 C C . LYS A 1 87 ? -28.020 5.042 8.007 1.00 77.31 87 LYS A C 1
ATOM 698 O O . LYS A 1 87 ? -28.868 5.308 7.172 1.00 77.31 87 LYS A O 1
ATOM 703 N N . LEU A 1 88 ? -26.992 4.233 7.735 1.00 78.19 88 LEU A N 1
ATOM 704 C CA . LEU A 1 88 ? -26.870 3.510 6.462 1.00 78.19 88 LEU A CA 1
ATOM 705 C C . LEU A 1 88 ? -27.768 2.264 6.388 1.00 78.19 88 LEU A C 1
ATOM 707 O O . LEU A 1 88 ? -27.940 1.725 5.297 1.00 78.19 88 LEU A O 1
ATOM 711 N N . PHE A 1 89 ? -28.290 1.783 7.523 1.00 72.31 89 PHE A N 1
ATOM 712 C CA . PHE A 1 89 ? -29.143 0.590 7.614 1.00 72.31 89 PHE A CA 1
ATOM 713 C C . PHE A 1 89 ? -30.617 0.908 7.944 1.00 72.31 89 PHE A C 1
ATOM 715 O O . PHE A 1 89 ? -31.407 -0.027 8.074 1.00 72.31 89 PHE A O 1
ATOM 722 N N . GLU A 1 90 ? -30.973 2.190 8.078 1.00 55.16 90 GLU A N 1
ATOM 723 C CA . GLU A 1 90 ? -32.348 2.723 8.182 1.00 55.16 90 GLU A CA 1
ATOM 724 C C . GLU A 1 90 ? -32.842 3.202 6.810 1.00 55.16 90 GLU A C 1
ATOM 726 O O . GLU A 1 90 ? -34.025 2.945 6.491 1.00 55.16 90 GLU A O 1
#

Sequence (90 aa):
HAVDIRTTLPVPFTRWRYYLVFLMGKNRRELSEREKAVSALASAALLSAFIVFCVLLGLLVLYLIKSALGINLFDNFSLGIWSEFKKLFE

Secondary structure (DSSP, 8-state):
--EEEEEEEEPTTSS-EEEEEEEE----SPPPHHHHHHHHHHHHHHHHHHHHHHHHHHHHHHHHHHHHTT--SSTT---SHHHHHHHT--

Organism: NCBI:txid751969

pLDDT: mean 78.68, std 12.53, range [54.5, 97.94]

Foldseek 3Di:
DWDWDWDWDDDPPDPDIDIDIDTGDDPPDDDDPVRVVVVVVVVVVVVVVVVVVVVVVVVVVVLLVCVVVVDDPDPPDDPCPNVVVVVVVD

=== Feature glossary ===
The features interleaved in this record are:

— What the protein is —

Sequence gives the chain of amino acids in standard one-letter code (A=alanine, C=cysteine, …, Y=tyrosine), read N→C. It is the only feature that is directly encoded by the gene; all structural features are derived from the folded form of this sequence.

Database cross-references. InterPro integrates a dozen domain/family signature databases into unified entries with residue-range hits. GO terms attach function/process/location labels with evidence codes. CATH codes position the fold in a four-level structural taxonomy. Organism is the NCBI-taxonomy species name.

— Where its atoms are —

Atomic coordinates in PDBx/mmCIF format — the same representation the Protein Data Bank distributes. Each line of the _atom_site loop places one backbone atom in Cartesian space (units: ångströms, origin: arbitrary).

The six renders are orthographic views along the three Cartesian axes in both directions. Representation (cartoon, sticks, or surface) and color scheme (sequence-rainbow or by-chain) vary across proteins so the training set covers all the common visualization conventions.

— Local backbone conformation —

Eight-state secondary structure (DSSP): H is the canonical α-helix, G the tighter 3₁₀-helix, I the wider π-helix; E/B are β-structure, T and S are turns and bends, and '-' is everything else. DSSP derives these from the pattern of main-chain N–H···O=C hydrogen bonds, not from the sequence.

P-SEA three-state annotation labels each residue as helix, strand, or coil based purely on the geometry of the Cα trace. It serves as a fallback when the full backbone (and thus DSSP) is unavailable.

The φ/ψ torsion pair specifies the backbone conformation at each residue. φ rotates about the N–Cα bond, ψ about the Cα–C bond. Steric clashes forbid most of the (φ, ψ) plane — the allowed regions (α-helix basin, β-sheet basin, left-handed helix) are the Ramachandran-allowed regions.

— Global shape and packing —

The geometric summary reports three shape descriptors. Rg (radius of gyration) measures how spread out the Cα atoms are about their centre of mass; compact globular proteins have small Rg, elongated or unfolded ones large. Cα contacts (<8 Å, |i−j|>4) count long-range residue pairs in spatial proximity — high for tightly packed folds, near zero for rods or random coil. The bounding-box extents give the protein's footprint along x, y, z in Å.

Solvent-accessible surface area (SASA) is the area in Å² traced out by the centre of a 1.4 Å probe sphere (a water molecule) rolled over the protein's van der Waals surface (Shrake–Rupley / Lee–Richards construction). Buried residues have near-zero SASA; fully exposed residues can exceed 200 Å². The total SASA scales roughly with the number of surface residues.

The contact map is a binary N×N matrix image: pixel (i, j) is dark where Cα_i and Cα_j are within 8 Å and |i−j|>4. Because the |i−j|>4 filter removes local helical contacts, off-diagonal stripes parallel to the main diagonal indicate parallel β-sheets; stripes perpendicular to it indicate antiparallel β-sheets. The Ramachandran plot scatters every residue's (φ, ψ) pair against the sterically allowed regions. The PAE heatmap renders the predicted-aligned-error matrix.

— Structural neighborhood —

3Di is Foldseek's structural alphabet. Each residue is assigned one of twenty discrete states based on how its Cα sits relative to its spatial (not sequential) neighbors. Aligning 3Di strings finds structural homologs roughly as well as full 3D superposition, but orders of magnitude faster.

Nearest PDB neighbors are the top structural matches found by Foldseek when searching this structure against the entire Protein Data Bank. Each hit reports a TM-score (0 to 1; >0.5 almost always implies the same fold) and an E-value. These are *structural* homologs — they may share no detectable sequence similarity.

— Confidence and disorder —

For AlphaFold models, the B-factor field carries pLDDT — the model's own estimate of local accuracy on a 0–100 scale. Regions with pLDDT<50 should be treated as essentially unmodeled; they often correspond to intrinsically disordered segments.

Crystallographic B-factors measure how much each atom's electron density is smeared out, in Å². They rise in mobile loops and surface residues and fall in the buried interior. In AlphaFold models this column is repurposed to hold pLDDT instead.

Predicted aligned error is AlphaFold's pairwise confidence. Unlike pLDDT (per-residue), PAE is per-residue-pair and cap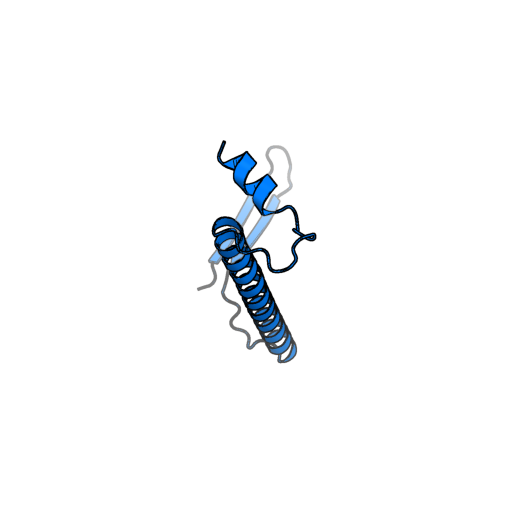tures whether two parts of the structure are correctly placed relative to each other. Units are ångströms of expected positional error.